Protein AF-A0A090YAG2-F1 (afdb_monomer_lite)

pLDDT: mean 84.68, std 15.48, range [43.94, 98.12]

Organism: Paenibacillus macerans (NCBI:txid44252)

Sequence (115 aa):
MAYMLDDAGVEMLPLLPFFTHSHQDFRVQAVYQAGRSSPKMKAAHIADFAKALDDPEIRVQHTALQALGGGNDPRLLEVYERLLRQHKNDGDYYIRSNVRRRLAFPKRIENRAHR

Foldseek 3Di:
DLVVCVVVVNALPVLLVQCPPPDVVSNLVSLLSNLPGDLVSCVVVVVSLLVQCVDPDPSSVLSSLVSNPLDQDVVCPVSLVVQCVVPVDLPPSRSNVSSVSSVCVVVVVVVVVVD

Radius of gyration: 14.93 Å; chains: 1; bounding box: 28×46×34 Å

Structure (mmCIF, N/CA/C/O backbone):
data_AF-A0A090YAG2-F1
#
_entry.id   AF-A0A090YAG2-F1
#
loop_
_atom_site.group_PDB
_atom_site.id
_atom_site.type_symbol
_atom_site.label_atom_id
_atom_site.label_alt_id
_atom_site.label_comp_id
_atom_site.label_asym_id
_atom_site.label_entity_id
_atom_site.label_seq_id
_atom_site.pdbx_PDB_ins_code
_atom_site.Cartn_x
_atom_site.Cartn_y
_atom_site.Cartn_z
_atom_site.occupancy
_atom_site.B_iso_or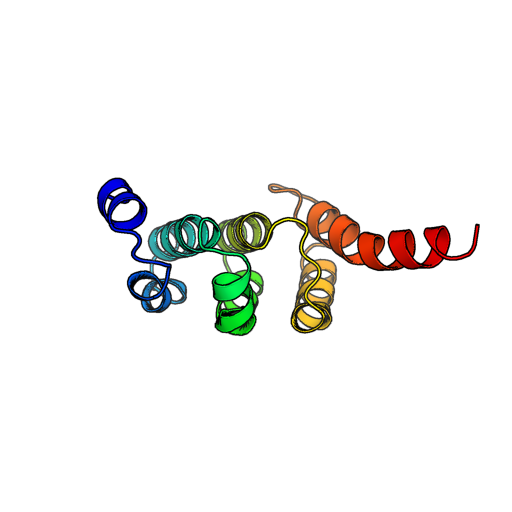_equiv
_atom_site.auth_seq_id
_atom_site.auth_comp_id
_atom_site.auth_asym_id
_atom_site.auth_atom_id
_atom_site.pdbx_PDB_model_num
ATOM 1 N N . MET A 1 1 ? 9.333 -17.809 -8.470 1.00 51.50 1 MET A N 1
ATOM 2 C CA . MET A 1 1 ? 8.724 -17.328 -9.731 1.00 51.50 1 MET A CA 1
ATOM 3 C C . MET A 1 1 ? 8.814 -15.807 -9.938 1.00 51.50 1 MET A C 1
ATOM 5 O O . MET A 1 1 ? 8.743 -15.397 -11.080 1.00 51.50 1 MET A O 1
ATOM 9 N N . ALA A 1 2 ? 9.017 -14.959 -8.915 1.00 51.25 2 ALA A N 1
ATOM 10 C CA . ALA A 1 2 ? 9.193 -13.504 -9.114 1.00 51.25 2 ALA A CA 1
ATOM 11 C C . ALA A 1 2 ? 10.611 -13.070 -9.561 1.00 51.25 2 ALA A C 1
ATOM 13 O O . ALA A 1 2 ? 10.808 -11.927 -9.951 1.00 51.25 2 ALA A O 1
ATOM 14 N N . TYR A 1 3 ? 11.587 -13.984 -9.522 1.00 56.28 3 TYR A N 1
ATOM 15 C CA . TYR A 1 3 ? 12.995 -13.692 -9.821 1.00 56.28 3 TYR A CA 1
ATOM 16 C C . TYR A 1 3 ? 13.254 -13.416 -11.312 1.00 56.28 3 TYR A C 1
ATOM 18 O O . TYR A 1 3 ? 14.093 -12.595 -11.635 1.00 56.28 3 TYR A O 1
ATOM 26 N N . MET A 1 4 ? 12.510 -14.055 -12.226 1.00 58.59 4 MET A N 1
ATOM 27 C CA . MET A 1 4 ? 12.742 -13.920 -13.674 1.00 58.59 4 MET A CA 1
ATOM 28 C C . MET A 1 4 ? 12.291 -12.576 -14.256 1.00 58.59 4 MET A C 1
ATOM 30 O O . MET A 1 4 ? 12.876 -12.123 -15.228 1.00 58.59 4 MET A O 1
ATOM 34 N N . LEU A 1 5 ? 11.253 -11.945 -13.700 1.00 61.91 5 LEU A N 1
ATOM 35 C CA . LEU A 1 5 ? 10.728 -10.682 -14.239 1.00 61.91 5 LEU A CA 1
ATOM 36 C C . LEU A 1 5 ? 11.603 -9.489 -13.842 1.00 61.91 5 LEU A C 1
ATOM 38 O O . LEU A 1 5 ? 11.840 -8.614 -14.670 1.00 61.91 5 LEU A O 1
ATOM 42 N N . ASP A 1 6 ? 12.113 -9.502 -12.607 1.00 60.03 6 ASP A N 1
ATOM 43 C CA . ASP A 1 6 ? 13.068 -8.512 -12.092 1.00 60.03 6 ASP A CA 1
ATOM 44 C C . ASP A 1 6 ? 14.377 -8.563 -12.904 1.00 60.03 6 ASP A C 1
ATOM 46 O O . ASP A 1 6 ? 14.849 -7.535 -13.381 1.00 60.03 6 ASP A O 1
ATOM 50 N N . ASP A 1 7 ? 14.893 -9.772 -13.160 1.00 63.62 7 ASP A N 1
ATOM 51 C CA . ASP A 1 7 ? 16.123 -10.005 -13.936 1.00 63.62 7 ASP A CA 1
ATOM 52 C C . ASP A 1 7 ? 15.948 -9.690 -15.437 1.00 63.62 7 ASP A C 1
ATOM 54 O O . ASP A 1 7 ? 16.874 -9.237 -16.106 1.00 63.62 7 ASP A O 1
ATOM 58 N N . ALA A 1 8 ? 14.732 -9.863 -15.970 1.00 66.25 8 ALA A N 1
ATOM 59 C CA . ALA A 1 8 ? 14.378 -9.500 -17.344 1.00 66.25 8 ALA A CA 1
ATOM 60 C C . ALA A 1 8 ? 14.053 -8.002 -17.529 1.00 66.25 8 ALA A C 1
ATOM 62 O O . ALA A 1 8 ? 13.705 -7.591 -18.637 1.00 66.25 8 ALA A O 1
ATOM 63 N N . GLY A 1 9 ? 14.116 -7.187 -16.468 1.00 66.56 9 GLY A N 1
ATOM 64 C CA . GLY A 1 9 ? 13.767 -5.762 -16.520 1.00 66.56 9 GLY A CA 1
ATOM 65 C C . GLY A 1 9 ? 12.288 -5.491 -16.824 1.00 66.56 9 GLY A C 1
ATOM 66 O O . GLY A 1 9 ? 11.935 -4.394 -17.261 1.00 66.56 9 GLY A O 1
ATOM 67 N N . VAL A 1 10 ? 11.411 -6.479 -16.625 1.00 67.38 10 VAL A N 1
ATOM 68 C CA . VAL A 1 10 ? 9.973 -6.344 -16.866 1.00 67.38 10 VAL A CA 1
ATOM 69 C C . VAL A 1 10 ? 9.327 -5.723 -15.631 1.00 67.38 10 VAL A C 1
ATOM 71 O O . VAL A 1 10 ? 9.075 -6.393 -14.629 1.00 67.38 10 VAL A O 1
ATOM 74 N N . GLU A 1 11 ? 9.055 -4.420 -15.708 1.00 71.06 11 GLU A N 1
ATOM 75 C CA . GLU A 1 11 ? 8.365 -3.681 -14.647 1.00 71.06 11 GLU A CA 1
ATOM 76 C C . GLU A 1 11 ? 6.890 -4.118 -14.496 1.00 71.06 11 GLU A C 1
ATOM 78 O O . GLU A 1 11 ? 6.316 -4.757 -15.375 1.00 71.06 11 GLU A O 1
ATOM 83 N N . MET A 1 12 ? 6.276 -3.737 -13.369 1.00 70.31 12 MET A N 1
ATOM 84 C CA . MET A 1 12 ? 4.926 -4.022 -12.829 1.00 70.31 12 MET A CA 1
ATOM 85 C C . MET A 1 12 ? 3.735 -4.289 -13.778 1.00 70.31 12 MET A C 1
ATOM 87 O O . MET A 1 12 ? 2.737 -4.837 -13.310 1.00 70.31 12 MET A O 1
ATOM 91 N N . LEU A 1 13 ? 3.774 -3.930 -15.063 1.00 69.62 13 LEU A N 1
ATOM 92 C CA . LEU A 1 13 ? 2.633 -4.027 -15.988 1.00 69.62 13 LEU A CA 1
ATOM 93 C C . LEU A 1 13 ? 1.938 -5.406 -16.005 1.00 69.62 13 LEU A C 1
ATOM 95 O O . LEU A 1 13 ? 0.708 -5.422 -15.930 1.00 69.62 13 LEU A O 1
ATOM 99 N N . PRO A 1 14 ? 2.644 -6.557 -16.008 1.00 80.56 14 PRO A N 1
ATOM 100 C CA . PRO A 1 14 ? 1.987 -7.867 -15.955 1.00 80.56 14 PRO A CA 1
ATOM 101 C C . PRO A 1 14 ? 1.223 -8.146 -14.649 1.00 80.56 14 PRO A C 1
ATOM 103 O O . PRO A 1 14 ? 0.431 -9.083 -14.591 1.00 80.56 14 PRO A O 1
ATOM 106 N N . LEU A 1 15 ? 1.465 -7.368 -13.589 1.00 85.56 15 LEU A N 1
ATOM 107 C CA . LEU A 1 15 ? 0.936 -7.615 -12.246 1.00 85.56 15 LEU A CA 1
ATOM 108 C C . LEU A 1 15 ? -0.293 -6.771 -11.897 1.00 85.56 15 LEU A C 1
ATOM 110 O O . LEU A 1 15 ? -1.026 -7.133 -10.979 1.00 85.56 15 LEU A O 1
ATOM 114 N N . LEU A 1 16 ? -0.553 -5.682 -12.627 1.00 88.31 16 LEU A N 1
ATOM 115 C CA . LEU A 1 16 ? -1.681 -4.780 -12.354 1.00 88.31 16 LEU A CA 1
ATOM 116 C C . LEU A 1 16 ? -3.048 -5.484 -12.304 1.00 88.31 16 LEU A C 1
ATOM 118 O O . LEU A 1 16 ? -3.812 -5.186 -11.386 1.00 88.31 16 LEU A O 1
ATOM 122 N N . PRO A 1 17 ? -3.376 -6.456 -13.184 1.00 92.25 17 PRO A N 1
ATOM 123 C CA . PRO A 1 17 ? -4.656 -7.164 -13.092 1.00 92.25 17 PRO A CA 1
ATOM 124 C C . PRO A 1 17 ? -4.873 -7.853 -11.735 1.00 92.25 17 PRO A C 1
ATOM 126 O O . PRO A 1 17 ? -6.000 -7.944 -11.248 1.00 92.25 17 PRO A O 1
ATOM 129 N N . PHE A 1 18 ? -3.793 -8.283 -11.074 1.00 95.56 18 PHE A N 1
ATOM 130 C CA . PHE A 1 18 ? -3.864 -8.991 -9.799 1.00 95.56 18 PHE A CA 1
ATOM 131 C C . PHE A 1 18 ? -4.091 -8.078 -8.590 1.00 95.56 18 PHE A C 1
ATOM 133 O O . PHE A 1 18 ? -4.395 -8.588 -7.515 1.00 95.56 18 PHE A O 1
ATOM 140 N N . PHE A 1 19 ? -4.046 -6.749 -8.747 1.00 96.19 19 PHE A N 1
ATOM 141 C CA . PHE A 1 19 ? -4.398 -5.802 -7.676 1.00 96.19 19 PHE A CA 1
ATOM 142 C C . PHE A 1 19 ? -5.866 -5.913 -7.254 1.00 96.19 19 PHE A C 1
ATOM 144 O O . PHE A 1 19 ? -6.225 -5.474 -6.171 1.00 96.19 19 PHE A O 1
ATOM 151 N N . THR A 1 20 ? -6.714 -6.504 -8.097 1.00 95.69 20 THR A N 1
ATOM 152 C CA . THR A 1 20 ?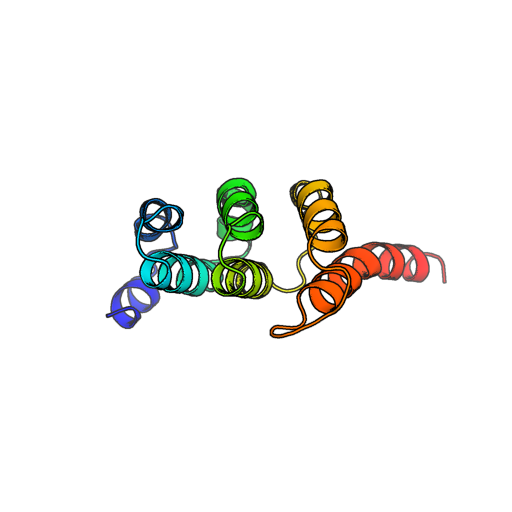 -8.156 -6.670 -7.844 1.00 95.69 20 THR A CA 1
ATOM 153 C C . THR A 1 20 ? -8.576 -8.137 -7.772 1.00 95.69 20 THR A C 1
ATOM 155 O O . THR A 1 20 ? -9.759 -8.460 -7.827 1.00 95.69 20 THR A O 1
ATOM 158 N N . HIS A 1 21 ? -7.608 -9.048 -7.640 1.00 97.62 21 HIS A N 1
ATOM 159 C CA . HIS A 1 21 ? -7.883 -10.477 -7.577 1.00 97.62 21 HIS A CA 1
ATOM 160 C C . HIS A 1 21 ? -8.743 -10.832 -6.351 1.00 97.62 21 HIS A C 1
ATOM 162 O O . HIS A 1 21 ? -8.553 -10.285 -5.261 1.00 97.62 21 HIS A O 1
ATOM 168 N N . SER A 1 22 ? -9.660 -11.791 -6.504 1.00 96.75 22 SER A N 1
ATOM 169 C CA . SER A 1 22 ? -10.589 -12.201 -5.438 1.00 96.75 22 SER A CA 1
ATOM 170 C C . SER A 1 22 ? -9.861 -12.676 -4.175 1.00 96.75 22 SER A C 1
ATOM 172 O O . SER A 1 22 ? -10.219 -12.309 -3.059 1.00 96.75 22 SER A O 1
ATOM 174 N N . HIS A 1 23 ? -8.787 -13.443 -4.354 1.00 96.94 23 HIS A N 1
ATOM 175 C CA . HIS A 1 23 ? -7.961 -13.955 -3.264 1.00 96.94 23 HIS A CA 1
ATOM 176 C C . HIS A 1 23 ? -6.926 -12.928 -2.777 1.00 96.94 23 HIS A C 1
ATOM 178 O O . HIS A 1 23 ? -6.097 -12.466 -3.567 1.00 96.94 23 HIS A O 1
ATOM 184 N N . GLN A 1 24 ? -6.914 -12.631 -1.470 1.00 96.88 24 GLN A N 1
ATOM 185 C CA . GLN A 1 24 ? -6.063 -11.579 -0.890 1.00 96.88 24 GLN A CA 1
ATOM 186 C C . GLN A 1 24 ? -4.564 -11.786 -1.134 1.00 96.88 24 GLN A C 1
ATOM 188 O O . GLN A 1 24 ? -3.859 -10.828 -1.432 1.00 96.88 24 GLN A O 1
ATOM 193 N N . ASP A 1 25 ? -4.066 -13.027 -1.074 1.00 97.06 25 ASP A N 1
ATOM 194 C CA . ASP A 1 25 ? -2.629 -13.284 -1.233 1.00 97.06 25 ASP A CA 1
ATOM 195 C C . ASP A 1 25 ? -2.112 -12.910 -2.624 1.00 97.06 25 ASP A C 1
ATOM 197 O O . ASP A 1 25 ? -0.981 -12.444 -2.749 1.00 97.06 25 ASP A O 1
ATOM 201 N N . PHE A 1 26 ? -2.947 -13.032 -3.660 1.00 96.56 26 PHE A N 1
ATOM 202 C CA . PHE A 1 26 ? -2.592 -12.567 -5.000 1.00 96.56 26 PHE A CA 1
ATOM 203 C C . PHE A 1 26 ? -2.461 -11.046 -5.028 1.00 96.56 26 PHE A C 1
ATOM 205 O O . PHE A 1 26 ? -1.490 -10.539 -5.586 1.00 96.56 26 PHE A O 1
ATOM 212 N N . ARG A 1 27 ? -3.375 -10.322 -4.365 1.00 98.12 27 ARG A N 1
ATOM 213 C CA . ARG A 1 27 ? -3.300 -8.859 -4.246 1.00 98.12 27 ARG A CA 1
ATOM 214 C C . ARG A 1 27 ? -2.048 -8.433 -3.481 1.00 98.12 27 ARG A C 1
ATOM 216 O O . ARG A 1 27 ? -1.291 -7.603 -3.973 1.00 98.12 27 ARG A O 1
ATOM 223 N N . VAL A 1 28 ? -1.771 -9.057 -2.331 1.00 97.50 28 VAL A N 1
ATOM 224 C CA . VAL A 1 28 ? -0.557 -8.800 -1.533 1.00 97.50 28 VAL A CA 1
ATOM 225 C C . VAL A 1 28 ? 0.703 -9.017 -2.371 1.00 97.50 28 VAL A C 1
ATOM 227 O O . VAL A 1 28 ? 1.560 -8.137 -2.420 1.00 97.50 28 VAL A O 1
ATOM 230 N N . GLN A 1 29 ? 0.825 -10.162 -3.047 1.00 94.94 29 GLN A N 1
ATOM 231 C CA . GLN A 1 29 ? 2.003 -10.461 -3.863 1.00 94.94 29 GLN A CA 1
ATOM 232 C C . GLN A 1 29 ? 2.139 -9.494 -5.039 1.00 94.94 29 GLN A C 1
ATOM 234 O O . GLN A 1 29 ? 3.230 -8.979 -5.272 1.00 94.94 29 GLN A O 1
ATOM 239 N N . ALA A 1 30 ? 1.049 -9.192 -5.743 1.00 95.12 30 ALA A N 1
ATOM 240 C CA . ALA A 1 30 ? 1.073 -8.262 -6.864 1.00 95.12 30 ALA A CA 1
ATOM 241 C C . ALA A 1 30 ? 1.535 -6.864 -6.435 1.00 95.12 30 ALA A C 1
ATOM 243 O O . ALA A 1 30 ? 2.451 -6.311 -7.041 1.00 95.12 30 ALA A O 1
ATOM 244 N N . VAL A 1 31 ? 0.967 -6.328 -5.350 1.00 96.25 31 VAL A N 1
ATOM 245 C CA . VAL A 1 31 ? 1.328 -5.008 -4.810 1.00 96.25 31 VAL A CA 1
ATOM 246 C C . VAL A 1 31 ? 2.764 -4.995 -4.280 1.00 96.25 31 VAL A C 1
ATOM 248 O O . VAL A 1 31 ? 3.500 -4.036 -4.513 1.00 96.25 31 VAL A O 1
ATOM 251 N N . TYR A 1 32 ? 3.198 -6.062 -3.602 1.00 93.88 32 TYR A N 1
ATOM 252 C CA . TYR A 1 32 ? 4.570 -6.186 -3.108 1.00 93.88 32 TYR A CA 1
ATOM 253 C C . TYR A 1 32 ? 5.592 -6.135 -4.250 1.00 93.88 32 TYR A C 1
ATOM 255 O O . TYR A 1 32 ? 6.533 -5.342 -4.206 1.00 93.88 32 TYR A O 1
ATOM 263 N N . GLN A 1 33 ? 5.389 -6.946 -5.290 1.00 91.69 33 GLN A N 1
ATOM 264 C CA . GLN A 1 33 ? 6.282 -6.987 -6.447 1.00 91.69 33 GLN A CA 1
ATOM 265 C C . GLN A 1 33 ? 6.247 -5.665 -7.225 1.00 91.69 33 GLN A C 1
ATOM 267 O O . GLN A 1 33 ? 7.292 -5.131 -7.591 1.00 91.69 33 GLN A O 1
ATOM 272 N N . ALA A 1 34 ? 5.065 -5.066 -7.385 1.00 91.50 34 ALA A N 1
ATOM 273 C CA . ALA A 1 34 ? 4.903 -3.738 -7.967 1.00 91.50 34 ALA A CA 1
ATOM 274 C C . ALA A 1 34 ? 5.691 -2.648 -7.213 1.00 91.50 34 ALA A C 1
ATOM 276 O O . ALA A 1 34 ? 6.248 -1.736 -7.826 1.00 91.50 34 ALA A O 1
ATOM 277 N N . GLY A 1 35 ? 5.814 -2.762 -5.887 1.00 91.25 35 GLY A N 1
ATOM 278 C CA . GLY A 1 35 ? 6.609 -1.854 -5.055 1.00 91.25 35 GLY A CA 1
ATOM 279 C C . GLY A 1 35 ? 8.101 -1.795 -5.397 1.00 91.25 35 GLY A C 1
ATOM 280 O O . GLY A 1 35 ? 8.751 -0.787 -5.094 1.00 91.25 35 GLY A O 1
ATOM 281 N N . ARG A 1 36 ? 8.625 -2.837 -6.056 1.00 89.62 36 ARG A N 1
ATOM 282 C CA . ARG A 1 36 ? 10.019 -2.946 -6.516 1.00 89.62 36 ARG A CA 1
ATOM 283 C C . ARG A 1 36 ? 10.284 -2.212 -7.833 1.00 89.62 36 ARG A C 1
ATOM 285 O O . ARG A 1 36 ? 11.440 -2.020 -8.186 1.00 89.62 36 ARG A O 1
ATOM 292 N N . SER A 1 37 ? 9.236 -1.789 -8.541 1.00 87.44 37 SER A N 1
ATOM 293 C CA . SER A 1 37 ? 9.378 -1.036 -9.791 1.00 87.44 37 SER A CA 1
ATOM 294 C C . SER A 1 37 ? 9.972 0.354 -9.563 1.00 87.44 37 SER A C 1
ATOM 296 O O . SER A 1 37 ? 9.987 0.885 -8.442 1.00 87.44 37 SER A O 1
ATOM 298 N N . SER A 1 38 ? 10.442 0.966 -10.651 1.00 87.56 38 SER A N 1
ATOM 299 C CA . SER A 1 38 ? 11.057 2.288 -10.607 1.00 87.56 38 SER A CA 1
ATOM 300 C C . SER A 1 38 ? 10.099 3.340 -10.015 1.00 87.56 38 SER A C 1
ATOM 302 O O . SER A 1 38 ? 8.875 3.233 -10.158 1.00 87.56 38 SER A O 1
ATOM 304 N N . PRO A 1 39 ? 10.607 4.413 -9.372 1.00 88.00 39 PRO A N 1
ATOM 305 C CA . PRO A 1 39 ? 9.756 5.502 -8.887 1.00 88.00 39 PRO A CA 1
ATOM 306 C C . PRO A 1 39 ? 8.861 6.100 -9.981 1.00 88.00 39 PRO A C 1
ATOM 308 O O . PRO A 1 39 ? 7.703 6.421 -9.718 1.00 88.00 39 PRO A O 1
ATOM 311 N N . LYS A 1 40 ? 9.375 6.189 -11.217 1.00 87.75 40 LYS A N 1
ATOM 312 C CA . LYS A 1 40 ? 8.625 6.654 -12.390 1.00 87.75 40 LYS A CA 1
ATOM 313 C C . LYS A 1 40 ? 7.419 5.757 -12.671 1.00 87.75 40 LYS A C 1
ATOM 315 O O . LYS A 1 40 ? 6.318 6.275 -12.845 1.00 87.75 40 LYS A O 1
ATOM 320 N N . MET A 1 41 ? 7.599 4.436 -12.666 1.00 87.88 41 MET A N 1
ATOM 321 C CA . MET A 1 41 ? 6.490 3.511 -12.897 1.00 87.88 41 MET A CA 1
ATOM 322 C C . MET A 1 41 ? 5.480 3.496 -11.758 1.00 87.88 41 MET A C 1
ATOM 324 O O . MET A 1 41 ? 4.276 3.494 -12.014 1.00 87.88 41 MET A O 1
ATOM 328 N N . LYS A 1 42 ? 5.930 3.585 -10.504 1.00 90.12 42 LYS A N 1
ATOM 329 C CA . LYS A 1 42 ? 5.004 3.715 -9.370 1.00 90.12 42 LYS A CA 1
ATOM 330 C C . LYS A 1 42 ? 4.156 4.984 -9.462 1.00 90.12 42 LYS A C 1
ATOM 332 O O . LYS A 1 42 ? 2.954 4.931 -9.225 1.00 90.12 42 LYS A O 1
ATOM 337 N N . ALA A 1 43 ? 4.753 6.104 -9.874 1.00 90.19 43 ALA A N 1
ATOM 338 C CA . ALA A 1 43 ? 4.030 7.355 -10.088 1.00 90.19 43 ALA A CA 1
ATOM 339 C C . ALA A 1 43 ? 3.041 7.281 -11.268 1.00 90.19 43 ALA A C 1
ATOM 341 O O . ALA A 1 43 ? 1.958 7.867 -11.189 1.00 90.19 43 ALA A O 1
ATOM 342 N N . ALA A 1 44 ? 3.379 6.558 -12.341 1.00 91.50 44 ALA A N 1
ATOM 343 C CA . ALA A 1 44 ? 2.486 6.355 -13.484 1.00 91.50 44 ALA A CA 1
ATOM 344 C C . ALA A 1 44 ? 1.216 5.568 -13.105 1.00 91.50 44 ALA A C 1
ATOM 346 O O . ALA A 1 44 ? 0.140 5.873 -13.611 1.00 91.50 44 ALA A O 1
ATOM 347 N N . HIS A 1 45 ? 1.319 4.634 -12.154 1.00 93.56 45 HIS A N 1
ATOM 348 C CA . HIS A 1 45 ? 0.203 3.800 -11.682 1.00 93.56 45 HIS A CA 1
ATOM 349 C C . HIS A 1 45 ? -0.236 4.125 -10.254 1.00 93.56 45 HIS A C 1
ATOM 351 O O . HIS A 1 45 ? -0.719 3.260 -9.522 1.00 93.56 45 HIS A O 1
ATOM 357 N N . ILE A 1 46 ? -0.099 5.386 -9.833 1.00 94.62 46 ILE A N 1
ATOM 358 C CA . ILE A 1 46 ? -0.466 5.781 -8.468 1.00 94.62 46 ILE A CA 1
ATOM 359 C C . ILE A 1 46 ? -1.928 5.449 -8.142 1.00 94.62 46 ILE A C 1
ATOM 361 O O . ILE A 1 46 ? -2.248 5.155 -6.996 1.00 94.62 46 ILE A O 1
ATOM 365 N N . ALA A 1 47 ? -2.813 5.486 -9.146 1.00 95.44 47 ALA A N 1
ATOM 366 C CA . ALA A 1 47 ? -4.234 5.207 -8.982 1.00 95.44 47 ALA A CA 1
ATOM 367 C C . ALA A 1 47 ? -4.491 3.737 -8.619 1.00 95.44 47 ALA A C 1
ATOM 369 O O . ALA A 1 47 ? -5.414 3.444 -7.862 1.00 95.44 47 ALA A O 1
ATOM 370 N N . ASP A 1 48 ? -3.660 2.815 -9.105 1.00 96.12 48 ASP A N 1
ATOM 371 C CA . ASP A 1 48 ? -3.757 1.397 -8.762 1.00 96.12 48 ASP A CA 1
ATOM 372 C C . ASP A 1 48 ? -3.260 1.153 -7.331 1.00 96.12 48 ASP A C 1
ATOM 374 O O . ASP A 1 48 ? -3.919 0.463 -6.553 1.00 96.12 48 ASP A O 1
ATOM 378 N N . PHE A 1 49 ? -2.172 1.816 -6.922 1.00 95.81 49 PHE A N 1
ATOM 379 C CA . PHE A 1 49 ? -1.744 1.816 -5.518 1.00 95.81 49 PHE A CA 1
ATOM 380 C C . PHE A 1 49 ? -2.769 2.477 -4.587 1.00 95.81 49 PHE A C 1
ATOM 382 O O . PHE A 1 49 ? -2.971 1.993 -3.478 1.00 95.81 49 PHE A O 1
ATOM 389 N N . ALA A 1 50 ? -3.444 3.543 -5.025 1.00 96.19 50 ALA A N 1
ATOM 390 C CA . ALA A 1 50 ? -4.513 4.185 -4.264 1.00 96.19 50 ALA A CA 1
ATOM 391 C C . ALA A 1 50 ? -5.671 3.213 -3.990 1.00 96.19 50 ALA A C 1
ATOM 393 O O . ALA A 1 50 ? -6.128 3.118 -2.856 1.00 96.19 50 ALA A O 1
ATOM 394 N N . LYS A 1 51 ? -6.082 2.421 -4.989 1.00 96.56 51 LYS A N 1
ATOM 395 C CA . LYS A 1 51 ? -7.084 1.361 -4.792 1.00 96.56 51 LYS A CA 1
ATOM 396 C C . LYS A 1 51 ? -6.606 0.295 -3.807 1.00 96.56 51 LYS A C 1
ATOM 398 O O . LYS A 1 51 ? -7.380 -0.124 -2.959 1.00 96.56 51 LYS A O 1
ATOM 403 N N . ALA A 1 52 ? -5.337 -0.114 -3.883 1.00 97.38 52 ALA A N 1
ATOM 404 C CA . ALA A 1 52 ? -4.765 -1.080 -2.942 1.00 97.38 52 ALA A CA 1
ATOM 405 C C . ALA A 1 52 ? -4.670 -0.533 -1.501 1.00 97.38 52 ALA A C 1
ATOM 407 O O . ALA A 1 52 ? -4.741 -1.296 -0.541 1.00 97.38 52 ALA A O 1
ATOM 408 N N . LEU A 1 53 ? -4.533 0.785 -1.329 1.00 96.94 53 LEU A N 1
ATOM 409 C CA . LEU A 1 53 ? -4.625 1.445 -0.023 1.00 96.94 53 LEU A CA 1
ATOM 410 C C . LEU A 1 53 ? -6.060 1.473 0.527 1.00 96.94 53 LEU A C 1
ATOM 412 O O . LEU A 1 53 ? -6.224 1.428 1.741 1.00 96.94 53 LEU A O 1
ATOM 416 N N . ASP A 1 54 ? -7.079 1.528 -0.333 1.00 96.25 54 ASP A N 1
ATOM 417 C CA . ASP A 1 54 ? -8.498 1.425 0.045 1.00 96.25 54 ASP A CA 1
ATOM 418 C C . ASP A 1 54 ? -9.000 -0.041 0.104 1.00 96.25 54 ASP A C 1
ATOM 420 O O . ASP A 1 54 ? -10.195 -0.278 0.286 1.00 96.25 54 ASP A O 1
ATOM 424 N N . ASP A 1 55 ? -8.116 -1.038 -0.050 1.00 97.88 55 ASP A N 1
ATOM 425 C CA . ASP A 1 55 ? -8.489 -2.460 -0.041 1.00 97.88 55 ASP A CA 1
ATOM 426 C C . ASP A 1 55 ? -9.160 -2.851 1.289 1.00 97.88 55 ASP A C 1
ATOM 428 O O . ASP A 1 55 ? -8.727 -2.379 2.344 1.00 97.88 55 ASP A O 1
ATOM 432 N N . PRO A 1 56 ? -10.193 -3.714 1.293 1.00 95.31 56 PRO A N 1
ATOM 433 C CA . PRO A 1 56 ? -10.831 -4.155 2.535 1.00 95.31 56 PRO A CA 1
ATOM 434 C C . PRO A 1 56 ? -9.887 -4.928 3.471 1.00 95.31 56 PRO A C 1
ATOM 436 O O . PRO A 1 56 ? -10.096 -4.916 4.684 1.00 95.31 56 PRO A O 1
ATOM 439 N N . GLU A 1 57 ? -8.849 -5.583 2.942 1.00 96.75 57 GLU A N 1
ATOM 440 C CA . GLU A 1 57 ? -7.918 -6.387 3.732 1.00 96.75 57 GLU A CA 1
ATOM 441 C C . GLU A 1 57 ? -6.729 -5.558 4.223 1.00 96.75 57 GLU A C 1
ATOM 443 O O . GLU A 1 57 ? -5.906 -5.072 3.440 1.00 96.75 57 GLU A O 1
ATOM 448 N N . ILE A 1 58 ? -6.565 -5.472 5.547 1.00 95.81 58 ILE A N 1
ATOM 449 C CA . ILE A 1 58 ? -5.523 -4.653 6.193 1.00 95.81 58 ILE A CA 1
ATOM 450 C C . ILE A 1 58 ? -4.106 -4.984 5.703 1.00 95.81 58 ILE A C 1
ATOM 452 O O . ILE A 1 58 ? -3.248 -4.108 5.584 1.00 95.81 58 ILE A O 1
ATOM 456 N N . ARG A 1 59 ? -3.856 -6.255 5.373 1.00 96.88 59 ARG A N 1
ATOM 457 C CA . ARG A 1 59 ? -2.555 -6.711 4.885 1.00 96.88 59 ARG A CA 1
ATOM 458 C C . ARG A 1 59 ? -2.241 -6.141 3.501 1.00 96.88 59 ARG A C 1
ATOM 460 O O . ARG A 1 59 ? -1.097 -5.761 3.269 1.00 96.88 59 ARG A O 1
ATOM 467 N N . VAL A 1 60 ? -3.237 -6.012 2.620 1.00 98.12 60 VAL A N 1
ATOM 468 C CA . VAL A 1 60 ? -3.073 -5.377 1.302 1.00 98.12 60 VAL A CA 1
ATOM 469 C C . VAL A 1 60 ? -2.797 -3.884 1.471 1.00 98.12 60 VAL A C 1
ATOM 471 O O . VAL A 1 60 ? -1.828 -3.384 0.898 1.00 98.12 60 VAL A O 1
ATOM 474 N N . GLN A 1 61 ? -3.555 -3.203 2.339 1.00 97.38 61 GLN A N 1
ATOM 475 C CA . GLN A 1 61 ? -3.339 -1.784 2.648 1.00 97.38 61 GLN A CA 1
ATOM 476 C C . GLN A 1 61 ? -1.912 -1.519 3.154 1.00 97.38 61 GLN A C 1
ATOM 478 O O . GLN A 1 61 ? -1.218 -0.610 2.688 1.00 97.38 61 GLN A O 1
ATOM 483 N N . HIS A 1 62 ? -1.437 -2.338 4.097 1.00 96.50 62 HIS A N 1
ATOM 484 C CA . HIS A 1 62 ? -0.085 -2.227 4.635 1.00 96.50 62 HIS A CA 1
ATOM 485 C C . HIS A 1 62 ? 0.986 -2.489 3.566 1.00 96.50 62 HIS A C 1
ATOM 487 O O . HIS A 1 62 ? 1.951 -1.726 3.464 1.00 96.50 62 HIS A O 1
ATOM 493 N N . THR A 1 63 ? 0.817 -3.520 2.734 1.00 96.88 63 THR A N 1
ATOM 494 C CA . THR A 1 63 ? 1.740 -3.797 1.626 1.00 96.88 63 THR A CA 1
ATOM 495 C C . THR A 1 63 ? 1.770 -2.648 0.615 1.00 96.88 63 THR A C 1
ATOM 497 O O . THR A 1 63 ? 2.854 -2.264 0.179 1.00 96.88 63 THR A O 1
ATOM 500 N N . ALA A 1 64 ? 0.627 -2.032 0.303 1.00 96.56 64 ALA A N 1
ATOM 501 C CA . ALA A 1 64 ? 0.556 -0.857 -0.565 1.00 96.56 64 ALA A CA 1
ATOM 502 C C . ALA A 1 64 ? 1.308 0.344 0.026 1.00 96.56 64 ALA A C 1
ATOM 504 O O . ALA A 1 64 ? 2.096 0.985 -0.674 1.00 96.56 64 ALA A O 1
ATOM 505 N N . LEU A 1 65 ? 1.154 0.604 1.332 1.00 94.81 65 LEU A N 1
ATOM 506 C CA . LEU A 1 65 ? 1.945 1.628 2.022 1.00 94.81 65 LEU A CA 1
ATOM 507 C C . LEU A 1 65 ? 3.443 1.357 1.875 1.00 94.81 65 LEU A C 1
ATOM 509 O O . LEU A 1 65 ? 4.198 2.263 1.515 1.00 94.81 65 LEU A O 1
ATOM 513 N N . GLN A 1 66 ? 3.889 0.130 2.140 1.00 93.69 66 GLN A N 1
ATOM 514 C CA . GLN A 1 66 ? 5.300 -0.233 2.005 1.00 93.69 66 GLN A CA 1
ATOM 515 C C . GLN A 1 66 ? 5.809 -0.055 0.566 1.00 93.69 66 GLN A C 1
ATOM 517 O O . GLN A 1 66 ? 6.868 0.540 0.371 1.00 93.69 66 GLN A O 1
ATOM 522 N N . ALA A 1 67 ? 5.037 -0.493 -0.430 1.00 93.38 67 ALA A N 1
ATOM 523 C CA . ALA A 1 67 ? 5.385 -0.428 -1.848 1.00 93.38 67 ALA A CA 1
ATOM 524 C C . ALA A 1 67 ? 5.594 1.011 -2.361 1.00 93.38 67 ALA A C 1
ATOM 526 O O . ALA A 1 67 ? 6.537 1.296 -3.111 1.00 93.38 67 ALA A O 1
ATOM 527 N N . LEU A 1 68 ? 4.755 1.944 -1.906 1.00 91.75 68 LEU A N 1
ATOM 528 C CA . LEU A 1 68 ? 4.875 3.372 -2.219 1.00 91.75 68 LEU A CA 1
ATOM 529 C C . LEU A 1 68 ? 6.119 4.020 -1.592 1.00 91.75 68 LEU A C 1
ATOM 531 O O . LEU A 1 68 ? 6.563 5.084 -2.030 1.00 91.75 68 LEU A O 1
ATOM 535 N N . GLY A 1 69 ? 6.719 3.375 -0.589 1.00 82.25 69 GLY A N 1
ATOM 536 C CA . GLY A 1 69 ? 7.812 3.944 0.187 1.00 82.25 69 GLY A CA 1
ATOM 537 C C . GLY A 1 69 ? 7.379 5.212 0.931 1.00 82.25 69 GLY A C 1
ATOM 538 O O . GLY A 1 69 ? 6.197 5.547 1.019 1.00 82.25 69 GLY A O 1
ATOM 539 N N . GLY A 1 70 ? 8.338 5.952 1.486 1.00 71.00 70 GLY A N 1
ATOM 540 C CA . GLY A 1 70 ? 8.080 7.253 2.124 1.00 71.00 70 GLY A CA 1
ATOM 541 C C . GLY A 1 70 ? 7.675 8.372 1.153 1.00 71.00 70 GLY A C 1
ATOM 542 O O . GLY A 1 70 ? 7.706 9.535 1.546 1.00 71.00 70 GLY A O 1
ATOM 543 N N . GLY A 1 71 ? 7.348 8.044 -0.102 1.00 69.19 71 GLY A N 1
ATOM 544 C CA . GLY A 1 71 ? 6.926 8.999 -1.117 1.00 69.19 71 GLY A CA 1
ATOM 545 C C . GLY A 1 71 ? 5.595 9.651 -0.752 1.00 69.19 71 GLY A C 1
ATOM 546 O O . GLY A 1 71 ? 4.676 8.996 -0.255 1.00 69.19 71 GLY A O 1
ATOM 547 N N . ASN A 1 72 ? 5.501 10.954 -1.003 1.00 71.12 72 ASN A N 1
ATOM 548 C CA . ASN A 1 72 ? 4.315 11.743 -0.709 1.00 71.12 72 ASN A CA 1
ATOM 549 C C . ASN A 1 72 ? 3.756 12.315 -2.015 1.00 71.12 72 ASN A C 1
ATOM 551 O O . ASN A 1 72 ? 3.937 13.490 -2.321 1.00 71.12 72 ASN A O 1
ATOM 555 N N . ASP A 1 73 ? 3.146 11.441 -2.818 1.00 86.88 73 ASP A N 1
ATOM 556 C CA . ASP A 1 73 ? 2.415 11.854 -4.014 1.00 86.88 73 ASP A CA 1
ATOM 557 C C . ASP A 1 73 ? 1.135 12.594 -3.582 1.00 86.88 73 ASP A C 1
ATOM 559 O O . ASP A 1 73 ? 0.320 11.999 -2.867 1.00 86.88 73 ASP A O 1
ATOM 563 N N . PRO A 1 74 ? 0.927 13.866 -3.980 1.00 88.69 74 PRO A N 1
ATOM 56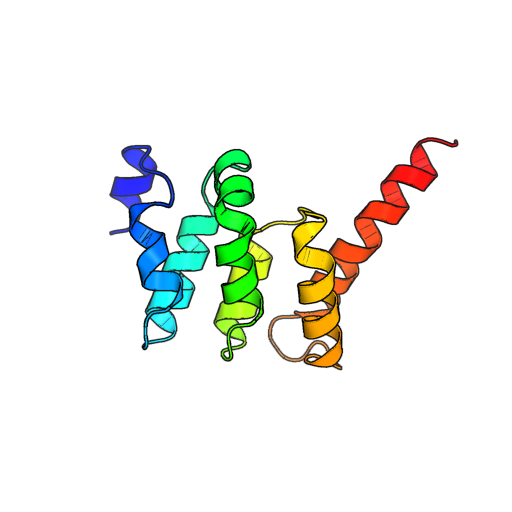4 C CA . PRO A 1 74 ? -0.246 14.640 -3.574 1.00 88.69 74 PRO A CA 1
ATOM 565 C C . PRO A 1 74 ? -1.580 13.970 -3.925 1.00 88.69 74 PRO A C 1
ATOM 567 O O . PRO A 1 74 ? -2.572 14.175 -3.229 1.00 88.69 74 PRO A O 1
ATOM 570 N N . ARG A 1 75 ? -1.604 13.114 -4.955 1.00 92.50 75 ARG A N 1
ATOM 571 C CA . ARG A 1 75 ? -2.801 12.369 -5.377 1.00 92.50 75 ARG A CA 1
ATOM 572 C C . ARG A 1 75 ? -3.263 11.336 -4.341 1.00 92.50 75 ARG A C 1
ATOM 574 O O . ARG A 1 75 ? -4.370 10.824 -4.450 1.00 92.50 75 ARG A O 1
ATOM 581 N N . LEU A 1 76 ? -2.438 11.030 -3.335 1.00 93.94 76 LEU A N 1
ATOM 582 C CA . LEU A 1 76 ? -2.753 10.085 -2.260 1.00 93.94 76 LEU A CA 1
ATOM 583 C C . LEU A 1 76 ? -3.272 10.746 -0.977 1.00 93.94 76 LEU A C 1
ATOM 585 O O . LEU A 1 76 ? -3.641 10.031 -0.048 1.00 93.94 76 LEU A O 1
ATOM 589 N N . LEU A 1 77 ? -3.315 12.081 -0.896 1.00 92.44 77 LEU A N 1
ATOM 590 C CA . LEU A 1 77 ? -3.682 12.784 0.341 1.00 92.44 77 LEU A CA 1
ATOM 591 C C . LEU A 1 77 ? -5.068 12.374 0.857 1.00 92.44 77 LEU A C 1
ATOM 593 O O . LEU A 1 77 ? -5.197 11.989 2.017 1.00 92.44 77 LEU A O 1
ATOM 597 N N . GLU A 1 78 ? -6.081 12.356 -0.009 1.00 92.94 78 GLU A N 1
ATOM 598 C CA . GLU A 1 78 ? -7.440 11.959 0.382 1.00 92.94 78 GLU A CA 1
ATOM 599 C C . GLU A 1 78 ? -7.521 10.495 0.844 1.00 92.94 78 GLU A C 1
ATOM 601 O O . GLU A 1 78 ? -8.257 10.171 1.781 1.00 92.94 78 GLU A O 1
ATOM 606 N N . VAL A 1 79 ? -6.744 9.609 0.211 1.00 95.38 79 VAL A N 1
ATOM 607 C CA . VAL A 1 79 ? -6.653 8.183 0.567 1.00 95.38 79 VAL A CA 1
ATOM 608 C C . VAL A 1 79 ? -6.027 8.034 1.955 1.00 95.38 79 VAL A C 1
ATOM 610 O O . VAL A 1 79 ? -6.544 7.325 2.817 1.00 95.38 79 VAL A O 1
ATOM 613 N N . TYR A 1 80 ? -4.941 8.761 2.217 1.00 94.31 80 TYR A N 1
ATOM 614 C CA . TYR A 1 80 ? -4.287 8.791 3.522 1.00 94.31 80 TYR A CA 1
ATOM 615 C C . TYR A 1 80 ? -5.212 9.319 4.622 1.00 94.31 80 TYR A C 1
ATOM 617 O O . TYR A 1 80 ? -5.258 8.753 5.715 1.00 94.31 80 TYR A O 1
ATOM 625 N N . GLU A 1 81 ? -6.000 10.354 4.348 1.00 93.19 81 GLU A N 1
ATOM 626 C CA . GLU A 1 81 ? -6.996 10.837 5.300 1.00 93.19 81 GLU A CA 1
ATOM 627 C C . GLU A 1 81 ? -8.099 9.808 5.581 1.00 93.19 81 GLU A C 1
ATOM 629 O O . GLU A 1 81 ? -8.494 9.645 6.740 1.00 93.19 81 GLU A O 1
ATOM 634 N N . ARG A 1 82 ? -8.578 9.078 4.561 1.00 94.88 82 ARG A N 1
ATOM 635 C CA . ARG A 1 82 ? -9.520 7.961 4.758 1.00 94.88 82 ARG A CA 1
ATOM 636 C C . ARG A 1 82 ? -8.916 6.872 5.637 1.00 94.88 82 ARG A C 1
ATOM 638 O O . ARG A 1 82 ? -9.553 6.483 6.616 1.00 94.88 82 ARG A O 1
ATOM 645 N N . LEU A 1 83 ? -7.678 6.460 5.369 1.00 94.81 83 LEU A N 1
ATOM 646 C CA . LEU A 1 83 ? -6.969 5.478 6.193 1.00 94.81 83 LEU A CA 1
ATOM 647 C C . LEU A 1 83 ? -6.838 5.931 7.652 1.00 94.81 83 LEU A C 1
ATOM 649 O O . LEU A 1 83 ? -7.022 5.128 8.561 1.00 94.81 83 LEU A O 1
ATOM 653 N N . LEU A 1 84 ? -6.590 7.219 7.914 1.00 94.75 84 LEU A N 1
ATOM 654 C CA . LEU A 1 84 ? -6.551 7.749 9.284 1.00 94.75 84 LEU A CA 1
ATOM 655 C C . LEU A 1 84 ? -7.912 7.750 9.990 1.00 94.75 84 LEU A C 1
ATOM 657 O O . LEU A 1 84 ? -7.943 7.725 11.226 1.00 94.75 84 LEU A O 1
ATOM 661 N N . ARG A 1 85 ? -9.018 7.818 9.241 1.00 94.50 85 ARG A N 1
ATOM 662 C CA . ARG A 1 85 ? -10.380 7.684 9.781 1.00 94.50 85 ARG A CA 1
ATOM 663 C C . ARG A 1 85 ? -10.735 6.221 10.053 1.00 94.50 85 ARG A C 1
ATOM 665 O O . ARG A 1 85 ? -11.342 5.945 11.087 1.00 94.50 85 ARG A O 1
ATOM 672 N N . GLN A 1 86 ? -10.327 5.310 9.166 1.00 94.50 86 GLN A N 1
ATOM 673 C CA . GLN A 1 86 ? -10.523 3.863 9.307 1.00 94.50 86 GLN A CA 1
ATOM 674 C C . GLN A 1 86 ? -9.702 3.300 10.479 1.00 94.50 86 GLN A C 1
ATOM 676 O O . GLN A 1 86 ? -10.239 2.610 11.344 1.00 94.50 86 GLN A O 1
ATOM 681 N N . HIS A 1 87 ? -8.419 3.661 10.560 1.00 94.00 87 HIS A N 1
ATOM 682 C CA . HIS 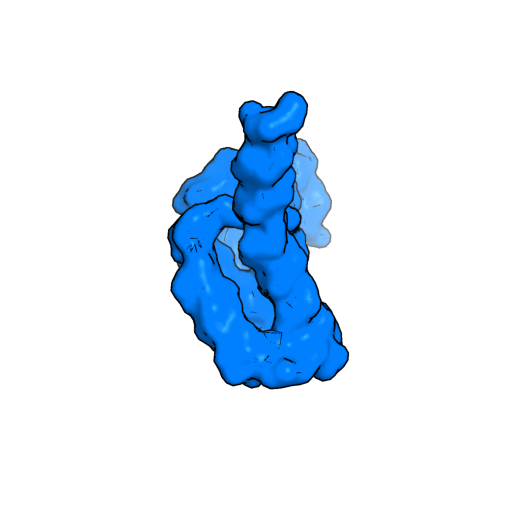A 1 87 ? -7.472 3.174 11.566 1.00 94.00 87 HIS A CA 1
ATOM 683 C C . HIS A 1 87 ? -7.295 4.196 12.691 1.00 94.00 87 HIS A C 1
ATOM 685 O O . HIS A 1 87 ? -6.444 5.094 12.639 1.00 94.00 87 HIS A O 1
ATOM 691 N N . LYS A 1 88 ? -8.137 4.086 13.726 1.00 90.62 88 LYS A N 1
ATOM 692 C CA . LYS A 1 88 ? -8.136 5.004 14.884 1.00 90.62 88 LYS A CA 1
ATOM 693 C C . LYS A 1 88 ? -6.938 4.798 15.818 1.00 90.62 88 LYS A C 1
ATOM 695 O O . LYS A 1 88 ? -6.478 5.756 16.439 1.00 90.62 88 LYS A O 1
ATOM 700 N N . ASN A 1 89 ? -6.416 3.578 15.876 1.00 90.50 89 ASN A N 1
ATOM 701 C CA . ASN A 1 89 ? -5.186 3.189 16.562 1.00 90.50 89 ASN A CA 1
ATOM 702 C C . ASN A 1 89 ? -4.276 2.436 15.571 1.00 90.50 89 ASN A C 1
ATOM 704 O O . ASN A 1 89 ? -4.661 2.235 14.422 1.00 90.50 89 ASN A O 1
ATOM 708 N N . ASP A 1 90 ? -3.046 2.115 15.972 1.00 85.44 90 ASP A N 1
ATOM 709 C CA . ASP A 1 90 ? -2.086 1.466 15.069 1.00 85.44 90 ASP A CA 1
ATOM 710 C C . ASP A 1 90 ? -2.304 -0.036 14.890 1.00 85.44 90 ASP A C 1
ATOM 712 O O . ASP A 1 90 ? -1.834 -0.562 13.884 1.00 85.44 90 ASP A O 1
ATOM 716 N N . GLY A 1 91 ? -3.029 -0.681 15.816 1.00 83.12 91 GLY A N 1
ATOM 717 C CA . GLY A 1 91 ? -3.323 -2.114 15.789 1.00 83.12 91 GLY A CA 1
ATOM 718 C C . GLY A 1 91 ? -2.124 -2.965 15.362 1.00 83.12 91 GLY A C 1
ATOM 719 O O . GLY A 1 91 ? -0.976 -2.659 15.697 1.00 83.12 91 GLY A O 1
ATOM 720 N N . ASP A 1 92 ? -2.406 -3.993 14.569 1.00 75.12 92 ASP A N 1
ATOM 721 C CA . ASP A 1 92 ? -1.389 -4.702 13.802 1.00 75.12 92 ASP A CA 1
ATOM 722 C C . ASP A 1 92 ? -1.035 -3.903 12.533 1.00 75.12 92 ASP A C 1
ATOM 724 O O . ASP A 1 92 ? -1.880 -3.231 11.941 1.00 75.12 92 ASP A O 1
ATOM 728 N N . TYR A 1 93 ? 0.221 -3.999 12.085 1.00 85.94 93 TYR A N 1
ATOM 729 C CA . TYR A 1 93 ? 0.765 -3.360 10.870 1.00 85.94 93 TYR A CA 1
ATOM 730 C C . TYR A 1 93 ? 1.008 -1.836 10.902 1.00 85.94 93 TYR A C 1
ATOM 732 O O . TYR A 1 93 ? 1.526 -1.289 9.925 1.00 85.94 93 TYR A O 1
ATOM 740 N N . TYR A 1 94 ? 0.738 -1.135 12.009 1.00 91.56 94 TYR A N 1
ATOM 741 C CA . TYR A 1 94 ? 1.140 0.271 12.218 1.00 91.56 94 TYR A CA 1
ATOM 742 C C . TYR A 1 94 ? 0.718 1.232 11.086 1.00 91.56 94 TYR A C 1
ATOM 744 O O . TYR A 1 94 ? 1.469 2.150 10.718 1.00 91.56 94 TYR A O 1
ATOM 752 N N . ILE A 1 95 ? -0.451 1.002 10.475 1.00 93.75 95 ILE A N 1
ATOM 753 C CA . ILE A 1 95 ? -0.928 1.766 9.309 1.00 93.75 95 ILE A CA 1
ATOM 754 C C . ILE A 1 95 ? -1.043 3.253 9.650 1.00 93.75 95 ILE A C 1
ATOM 756 O O . ILE A 1 95 ? -0.543 4.108 8.914 1.00 93.75 95 ILE A O 1
ATOM 760 N N . ARG A 1 96 ? -1.639 3.580 10.800 1.00 94.25 96 ARG A N 1
ATOM 761 C CA . ARG A 1 96 ? -1.882 4.963 11.224 1.00 94.25 96 ARG A CA 1
ATOM 762 C C . ARG A 1 96 ? -0.582 5.754 11.378 1.00 94.25 96 ARG A C 1
ATOM 764 O O . ARG A 1 96 ? -0.475 6.872 10.870 1.00 94.25 96 ARG A O 1
ATOM 771 N N . SER A 1 97 ? 0.414 5.195 12.053 1.00 92.31 97 SER A N 1
ATOM 772 C CA . SER A 1 97 ? 1.735 5.792 12.257 1.00 92.31 97 SER A CA 1
ATOM 773 C C . SER A 1 97 ? 2.491 5.943 10.941 1.00 92.31 97 SER A C 1
ATOM 775 O O . SER A 1 97 ? 3.108 6.983 10.694 1.00 92.31 97 SER A O 1
ATOM 777 N N . ASN A 1 98 ? 2.396 4.946 10.060 1.00 91.94 98 ASN A N 1
ATOM 778 C CA . ASN A 1 98 ? 2.961 4.997 8.716 1.00 91.94 98 ASN A CA 1
ATOM 779 C C . ASN A 1 98 ? 2.373 6.142 7.884 1.00 91.94 98 ASN A C 1
ATOM 781 O O . ASN A 1 98 ? 3.120 6.878 7.232 1.00 91.94 98 ASN A O 1
ATOM 785 N N . VAL A 1 99 ? 1.053 6.311 7.915 1.00 92.88 99 VAL A N 1
ATOM 786 C CA . VAL A 1 99 ? 0.364 7.390 7.201 1.00 92.88 99 VAL A CA 1
ATOM 787 C C . VAL A 1 99 ? 0.705 8.754 7.806 1.00 92.88 99 VAL A C 1
ATOM 789 O O . VAL A 1 99 ? 1.110 9.663 7.082 1.00 92.88 99 VAL A O 1
ATOM 792 N N . ARG A 1 100 ? 0.654 8.897 9.139 1.00 91.75 100 ARG A N 1
ATOM 793 C CA . ARG A 1 100 ? 1.045 10.137 9.839 1.00 91.75 100 ARG A CA 1
ATOM 794 C C . ARG A 1 100 ? 2.458 10.581 9.486 1.00 91.75 100 ARG A C 1
ATOM 796 O O . ARG A 1 100 ? 2.687 11.765 9.260 1.00 91.75 100 ARG A O 1
ATOM 803 N N . ARG A 1 101 ? 3.403 9.638 9.419 1.00 88.50 101 ARG A N 1
ATOM 804 C CA . ARG A 1 101 ? 4.786 9.932 9.038 1.00 88.50 101 ARG A CA 1
ATOM 805 C C . ARG A 1 101 ? 4.856 10.521 7.630 1.00 88.50 101 ARG A C 1
ATOM 807 O O . ARG A 1 101 ? 5.509 11.546 7.464 1.00 88.50 101 ARG A O 1
ATOM 814 N N . ARG A 1 102 ? 4.164 9.926 6.650 1.00 87.62 102 ARG A N 1
ATOM 815 C CA . ARG A 1 102 ? 4.111 10.422 5.260 1.00 87.62 102 ARG A CA 1
ATOM 816 C C . ARG A 1 102 ? 3.516 11.831 5.179 1.00 87.62 102 ARG A C 1
ATOM 818 O O . ARG A 1 102 ? 4.125 12.709 4.581 1.00 87.62 102 ARG A O 1
ATOM 825 N N . LEU A 1 103 ? 2.418 12.089 5.890 1.00 86.69 103 LEU A N 1
ATOM 826 C CA . LEU A 1 103 ? 1.783 13.414 5.932 1.00 86.69 103 LEU A CA 1
ATOM 827 C C . LEU A 1 103 ? 2.595 14.478 6.695 1.00 86.69 103 LEU A C 1
ATOM 829 O O . LEU A 1 103 ? 2.43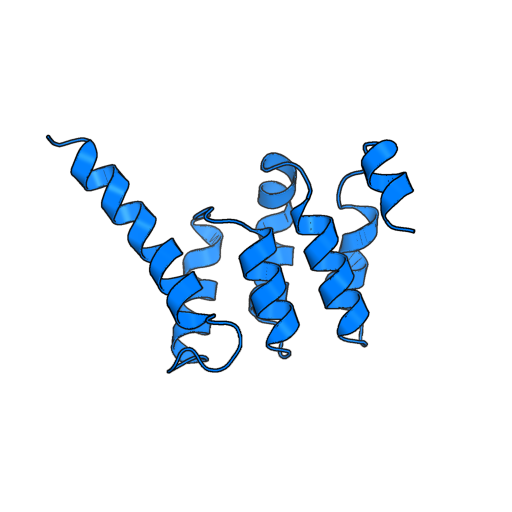2 15.671 6.450 1.00 86.69 103 LEU A O 1
ATOM 833 N N . ALA A 1 104 ? 3.484 14.080 7.607 1.00 82.75 104 ALA A N 1
ATOM 834 C CA . ALA A 1 104 ? 4.378 15.003 8.309 1.00 82.75 104 ALA A CA 1
ATOM 835 C C . ALA A 1 104 ? 5.618 15.400 7.482 1.00 82.75 104 ALA A C 1
ATOM 837 O O . ALA A 1 104 ? 6.222 16.442 7.746 1.00 82.75 104 ALA A O 1
ATOM 838 N N . PHE A 1 105 ? 6.007 14.593 6.486 1.00 63.47 105 PHE A N 1
ATOM 839 C CA . PHE A 1 105 ? 7.144 14.881 5.605 1.00 63.47 105 PHE A CA 1
ATOM 840 C C . PHE A 1 105 ? 7.048 16.196 4.804 1.00 63.47 105 PHE A C 1
ATOM 842 O O . PHE A 1 105 ? 8.058 16.902 4.796 1.00 63.47 105 PHE A O 1
ATOM 849 N N . PRO A 1 106 ? 5.915 16.599 4.188 1.00 57.56 106 PRO A N 1
ATOM 850 C CA . PRO A 1 106 ? 5.836 17.864 3.444 1.00 57.56 106 PRO A CA 1
ATOM 851 C C . PRO A 1 106 ? 6.189 19.076 4.320 1.00 57.56 106 PRO A C 1
ATOM 853 O O . PRO A 1 106 ? 7.006 19.907 3.928 1.00 57.56 106 PRO A O 1
ATOM 856 N N . LYS A 1 107 ? 5.730 19.096 5.580 1.00 51.31 107 LYS A N 1
ATOM 857 C CA . LYS A 1 107 ? 6.036 20.177 6.537 1.00 51.31 107 LYS A CA 1
ATOM 858 C C . LYS A 1 107 ? 7.519 20.269 6.924 1.00 51.31 107 LYS A C 1
ATOM 860 O O . LYS A 1 107 ? 7.964 21.308 7.411 1.00 51.31 107 LYS A O 1
ATOM 865 N N . ARG A 1 108 ? 8.307 19.197 6.773 1.00 50.34 108 ARG A N 1
ATOM 866 C CA . ARG A 1 108 ? 9.738 19.190 7.143 1.00 50.34 108 ARG A CA 1
ATOM 867 C C . ARG A 1 108 ? 10.642 19.826 6.089 1.00 50.34 108 ARG A C 1
ATOM 869 O O . ARG A 1 108 ? 11.717 20.293 6.456 1.00 50.34 108 ARG A O 1
ATOM 876 N N . ILE A 1 109 ? 10.238 19.824 4.820 1.00 51.81 109 ILE A N 1
ATOM 877 C CA . ILE A 1 109 ? 11.042 20.378 3.720 1.00 51.81 109 ILE A CA 1
ATOM 878 C C . ILE A 1 109 ? 10.857 21.900 3.660 1.00 51.81 109 ILE A C 1
ATOM 880 O O . ILE A 1 109 ? 11.841 22.633 3.618 1.00 51.81 109 ILE A O 1
ATOM 884 N N . GLU A 1 110 ? 9.620 22.383 3.801 1.00 46.53 110 GLU A N 1
ATOM 885 C CA . GLU A 1 110 ? 9.293 23.820 3.820 1.00 46.53 110 GLU A CA 1
ATOM 886 C C . GLU A 1 110 ? 9.991 24.576 4.967 1.00 46.53 110 GLU A C 1
ATOM 888 O O . GLU A 1 110 ? 10.525 25.667 4.770 1.00 46.53 110 GLU A O 1
ATOM 893 N N . ASN A 1 111 ? 10.087 23.960 6.152 1.00 43.94 111 ASN A N 1
ATOM 894 C CA . ASN A 1 111 ? 10.754 24.550 7.322 1.00 43.94 111 ASN A CA 1
ATOM 895 C C . ASN A 1 111 ? 12.293 24.556 7.247 1.00 43.94 111 ASN A C 1
ATOM 897 O O . ASN A 1 111 ? 12.937 25.230 8.050 1.00 43.94 111 ASN A O 1
ATOM 901 N N . ARG A 1 112 ? 12.902 23.798 6.326 1.00 48.81 112 ARG A N 1
ATOM 902 C CA . ARG A 1 112 ? 14.360 23.802 6.104 1.00 48.81 112 ARG A CA 1
ATOM 903 C C . ARG A 1 112 ? 14.801 24.775 5.014 1.00 48.81 112 ARG A C 1
ATOM 905 O O . ARG A 1 112 ? 15.969 25.124 4.990 1.00 48.81 112 ARG A O 1
ATOM 912 N N . ALA A 1 113 ? 13.888 25.218 4.151 1.00 51.41 113 ALA A N 1
ATOM 913 C CA . ALA A 1 113 ? 14.173 26.206 3.110 1.00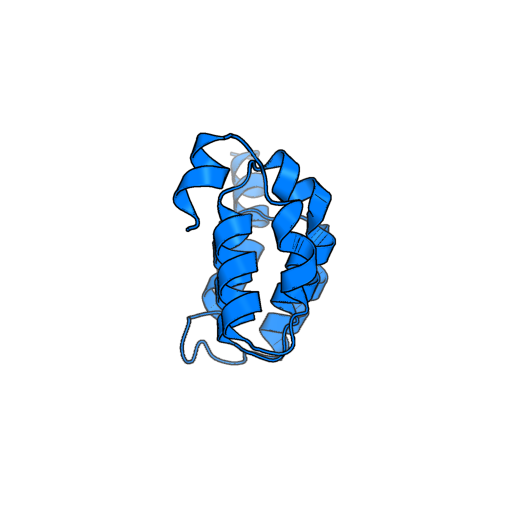 51.41 113 ALA A CA 1
ATOM 914 C C . ALA A 1 113 ? 14.200 27.662 3.627 1.00 51.41 113 ALA A C 1
ATOM 916 O O . ALA A 1 113 ? 14.567 28.562 2.882 1.00 51.41 113 ALA A O 1
ATOM 917 N N . HIS A 1 114 ? 13.820 27.888 4.890 1.00 50.56 114 HIS A N 1
ATOM 918 C CA . HIS A 1 114 ? 13.724 29.210 5.528 1.00 50.56 114 HIS A CA 1
ATOM 919 C C . HIS A 1 114 ? 14.681 29.377 6.728 1.00 50.56 114 HIS A C 1
ATOM 921 O O . HIS A 1 114 ? 14.418 30.191 7.614 1.00 50.56 114 HIS A O 1
ATOM 927 N N . ARG A 1 115 ? 15.754 28.580 6.807 1.00 45.50 115 ARG A N 1
ATOM 928 C CA . ARG A 1 115 ? 16.803 28.693 7.833 1.00 45.50 115 ARG A CA 1
ATOM 929 C C . ARG A 1 115 ? 18.171 28.872 7.205 1.00 45.50 115 ARG A C 1
ATOM 931 O O . ARG A 1 115 ? 18.404 28.226 6.163 1.00 45.50 115 ARG A O 1
#

Secondary structure (DSSP, 8-state):
--HHHHHTT--SGGGGGGGG-SSHHHHHHHHHHHTTS-HHHHHHTHHHHHHHHT-SSHHHHHHHHHHHTT---GGGHHHHHHHHHH-SS-TTTTHHHHHHHHHHHHHHHHTTTT-

InterPro domains:
  IPR011989 Armadillo-like helical [G3DSA:1.25.10.10] (4-113)
  IPR016024 Armadillo-type fold [SSF48371] (13-106)